Protein AF-A0A928X2F9-F1 (afdb_monomer_lite)

Structure (mmCIF, N/CA/C/O backbone):
data_AF-A0A928X2F9-F1
#
_entry.id   AF-A0A928X2F9-F1
#
loop_
_atom_site.group_PDB
_atom_site.id
_atom_site.type_symbol
_atom_site.label_atom_id
_atom_site.label_alt_id
_atom_site.label_comp_id
_atom_site.label_asym_id
_atom_site.label_entity_id
_atom_site.label_seq_id
_atom_site.pdbx_PDB_ins_code
_atom_site.Cartn_x
_atom_site.Cartn_y
_atom_site.Cartn_z
_atom_site.occupancy
_atom_site.B_iso_or_equiv
_atom_site.auth_seq_id
_atom_site.auth_comp_id
_atom_site.auth_asym_id
_atom_site.auth_atom_id
_atom_site.pdbx_PDB_model_num
ATOM 1 N N . MET A 1 1 ? -19.540 3.211 47.101 1.00 43.78 1 MET A N 1
ATOM 2 C CA . MET A 1 1 ? -19.870 1.950 46.386 1.00 43.78 1 MET A CA 1
ATOM 3 C C . MET A 1 1 ? -19.417 1.922 44.918 1.00 43.78 1 MET A C 1
ATOM 5 O O . MET A 1 1 ? -19.233 0.833 44.394 1.00 43.78 1 MET A O 1
ATOM 9 N N . LEU A 1 2 ? -19.153 3.060 44.259 1.00 40.91 2 LEU A N 1
ATOM 10 C CA . LEU A 1 2 ? -18.779 3.096 42.832 1.00 40.91 2 LEU A CA 1
ATOM 11 C C . LEU A 1 2 ? -17.321 2.688 42.523 1.00 40.91 2 LEU A C 1
ATOM 13 O O . LEU A 1 2 ? -17.036 2.233 41.421 1.00 40.91 2 LEU A O 1
ATOM 17 N N . TYR A 1 3 ? -16.406 2.752 43.498 1.00 42.19 3 TYR A N 1
ATOM 18 C CA . TYR A 1 3 ? -14.995 2.379 43.293 1.00 42.19 3 TYR A CA 1
ATOM 19 C C . TYR A 1 3 ? -14.774 0.859 43.150 1.00 42.19 3 TYR A C 1
ATOM 21 O O . TYR A 1 3 ? -13.832 0.410 42.501 1.00 42.19 3 TYR A O 1
ATOM 29 N N . SER A 1 4 ? -15.671 0.042 43.717 1.00 38.88 4 SER A N 1
ATOM 30 C CA . SER A 1 4 ? -15.534 -1.423 43.697 1.00 38.88 4 SER A CA 1
ATOM 31 C C . SER A 1 4 ? -15.949 -2.058 42.367 1.00 38.88 4 SER A C 1
ATOM 33 O O . SER A 1 4 ? -15.551 -3.187 42.099 1.00 38.88 4 SER A O 1
ATOM 35 N N . SER A 1 5 ? -16.720 -1.354 41.530 1.00 43.69 5 SER A N 1
ATOM 36 C CA . SER A 1 5 ? -17.166 -1.878 40.227 1.00 43.69 5 SER A CA 1
ATOM 37 C C . SER A 1 5 ? -16.190 -1.586 39.081 1.00 43.69 5 SER A C 1
ATOM 39 O O . SER A 1 5 ? -16.311 -2.179 38.017 1.00 43.69 5 SER A O 1
ATOM 41 N N . TYR A 1 6 ? -15.189 -0.718 39.279 1.00 41.16 6 TYR A N 1
ATOM 42 C CA . TYR A 1 6 ? -14.158 -0.459 38.262 1.00 41.16 6 TYR A CA 1
ATOM 43 C C . TYR A 1 6 ? -13.055 -1.535 38.256 1.00 41.16 6 TYR A C 1
ATOM 45 O O . TYR A 1 6 ? -12.452 -1.828 37.225 1.00 41.16 6 TYR A O 1
ATOM 53 N N . LYS A 1 7 ? -12.804 -2.177 39.406 1.00 41.34 7 LYS A N 1
ATOM 54 C CA . LYS A 1 7 ? -11.729 -3.171 39.563 1.00 41.34 7 LYS A CA 1
ATOM 55 C C . LYS A 1 7 ? -12.049 -4.526 38.917 1.00 41.34 7 LYS A C 1
ATOM 57 O O . LYS A 1 7 ? -11.130 -5.273 38.596 1.00 41.34 7 LYS A O 1
ATOM 62 N N . SER A 1 8 ? -13.323 -4.824 38.661 1.00 42.47 8 SER A N 1
ATOM 63 C CA . SER A 1 8 ? -13.778 -6.057 38.000 1.00 42.47 8 SER A CA 1
ATOM 64 C C . SER A 1 8 ? -13.575 -6.066 36.475 1.00 42.47 8 SER A C 1
ATOM 66 O O . SER A 1 8 ? -13.738 -7.114 35.861 1.00 42.47 8 SER A O 1
ATOM 68 N N . GLY A 1 9 ? -13.168 -4.948 35.858 1.00 38.84 9 GLY A N 1
ATOM 69 C CA . GLY A 1 9 ? -12.813 -4.882 34.430 1.00 38.84 9 GLY A CA 1
ATOM 70 C C . GLY A 1 9 ? -11.319 -5.072 34.125 1.00 38.84 9 GLY A C 1
ATOM 71 O O . GLY A 1 9 ? -10.936 -5.206 32.962 1.00 38.84 9 GLY A O 1
ATOM 72 N N . VAL A 1 10 ? -10.452 -5.100 35.146 1.00 45.69 10 VAL A N 1
ATOM 73 C CA . VAL A 1 10 ? -8.988 -5.235 34.994 1.00 45.69 10 VAL A CA 1
ATOM 74 C C . VAL A 1 10 ? -8.590 -6.707 35.096 1.00 45.69 10 VAL A C 1
ATOM 76 O O . VAL A 1 10 ? -7.817 -7.126 35.950 1.00 45.69 10 VAL A O 1
ATOM 79 N N . GLY A 1 11 ? -9.183 -7.519 34.232 1.00 45.31 11 GLY A N 1
ATOM 80 C CA . GLY A 1 11 ? -9.000 -8.964 34.218 1.00 45.31 11 GLY A CA 1
ATOM 81 C C . GLY A 1 11 ? -9.095 -9.519 32.809 1.00 45.31 11 GLY A C 1
ATOM 82 O O . GLY A 1 11 ? -9.771 -10.512 32.593 1.00 45.31 11 GLY A O 1
A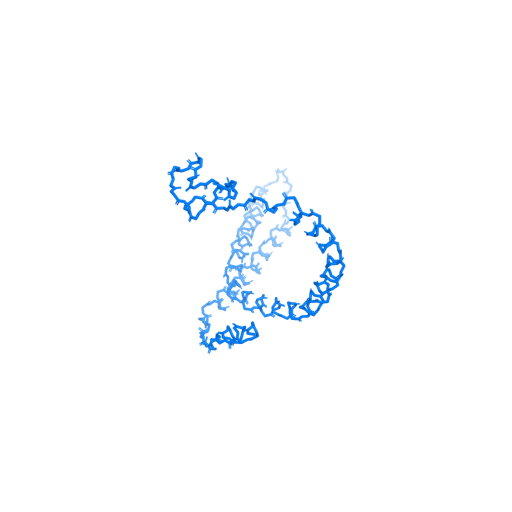TOM 83 N N . MET A 1 12 ? -8.464 -8.872 31.825 1.00 42.28 12 MET A N 1
ATOM 84 C CA . MET A 1 12 ? -8.276 -9.521 30.529 1.00 42.28 12 MET A CA 1
ATOM 85 C C . MET A 1 12 ? -6.976 -10.305 30.560 1.00 42.28 12 MET A C 1
ATOM 87 O O . MET A 1 12 ? -5.880 -9.764 30.397 1.00 42.28 12 MET A O 1
ATOM 91 N N . GLU A 1 13 ? -7.162 -11.591 30.837 1.00 41.28 13 GLU A N 1
ATOM 92 C CA . GLU A 1 13 ? -6.192 -12.663 30.753 1.00 41.28 13 GLU A CA 1
ATOM 93 C C . GLU A 1 13 ? -5.236 -12.475 29.577 1.00 41.28 13 GLU A C 1
ATOM 95 O O . GLU A 1 13 ? -5.612 -12.274 28.419 1.00 41.28 13 GLU A O 1
ATOM 100 N N . ASN A 1 14 ? -3.956 -12.587 29.907 1.00 46.75 14 ASN A N 1
ATOM 101 C CA . ASN A 1 14 ? -2.839 -12.571 28.988 1.00 46.75 14 ASN A CA 1
ATOM 102 C C . ASN A 1 14 ? -2.820 -13.891 28.203 1.00 46.75 14 ASN A C 1
ATOM 104 O O . ASN A 1 14 ? -1.940 -14.736 28.378 1.00 46.75 14 ASN A O 1
ATOM 108 N N . LYS A 1 15 ? -3.816 -14.111 27.342 1.00 39.22 15 LYS A N 1
ATOM 109 C CA . LYS A 1 15 ? -3.778 -15.215 26.391 1.00 39.22 15 LYS A CA 1
ATOM 110 C C . LYS A 1 15 ? -2.749 -14.825 25.335 1.00 39.22 15 LYS A C 1
ATOM 112 O O . LYS A 1 15 ? -3.051 -14.092 24.395 1.00 39.22 15 LYS A O 1
ATOM 117 N N . LYS A 1 16 ? -1.503 -15.284 25.516 1.00 43.91 16 LYS A N 1
ATOM 118 C CA . LYS A 1 16 ? -0.447 -15.253 24.491 1.00 43.91 16 LYS A CA 1
ATOM 119 C C . LYS A 1 16 ? -0.931 -16.051 23.278 1.00 43.91 16 LYS A C 1
ATOM 121 O O . LYS A 1 16 ? -0.548 -17.199 23.073 1.00 43.91 16 LYS A O 1
ATOM 126 N N . THR A 1 17 ? -1.775 -15.455 22.447 1.00 51.97 17 THR A N 1
ATOM 127 C CA . THR A 1 17 ? -2.027 -15.942 21.097 1.00 51.97 17 THR A CA 1
ATOM 128 C C . THR A 1 17 ? -0.706 -15.787 20.355 1.00 51.97 17 THR A C 1
ATOM 130 O O . THR A 1 17 ? -0.314 -14.666 20.011 1.00 51.97 17 THR A O 1
ATOM 133 N N . LYS A 1 18 ? 0.027 -16.899 20.200 1.00 53.31 18 LYS A N 1
ATOM 134 C CA . LYS A 1 18 ? 1.199 -16.987 19.323 1.00 53.31 18 LYS A CA 1
ATOM 135 C C . LYS A 1 18 ? 0.790 -16.369 17.991 1.00 53.31 18 LYS A C 1
ATOM 137 O O . LYS A 1 18 ? -0.111 -16.885 17.337 1.00 53.31 18 LYS A O 1
ATOM 142 N N . MET A 1 19 ? 1.400 -15.240 17.630 1.00 57.34 19 MET A N 1
ATOM 143 C CA . MET A 1 19 ? 1.159 -14.646 16.320 1.00 57.34 19 MET A CA 1
ATOM 144 C C . MET A 1 19 ? 1.512 -15.703 15.269 1.00 57.34 19 MET A C 1
ATOM 146 O O . MET A 1 19 ? 2.607 -16.275 15.352 1.00 57.34 19 MET A O 1
ATOM 150 N N . PRO A 1 20 ? 0.617 -16.008 14.316 1.00 68.00 20 PRO A N 1
ATOM 151 C CA . PRO A 1 20 ? 0.978 -16.890 13.227 1.00 68.00 20 PRO A CA 1
ATOM 152 C C . PRO A 1 20 ? 2.125 -16.213 12.484 1.00 68.00 20 PRO A C 1
ATOM 154 O O . PRO A 1 20 ? 1.978 -15.090 12.003 1.00 68.00 20 PRO A O 1
ATOM 157 N N . LYS A 1 21 ? 3.275 -16.889 12.398 1.00 76.00 21 LYS A N 1
ATOM 158 C CA . LYS A 1 21 ? 4.463 -16.386 11.685 1.00 76.00 21 LYS A CA 1
ATOM 159 C C . LYS A 1 21 ? 4.139 -15.980 10.236 1.00 76.00 21 LYS A C 1
ATOM 161 O O . LYS A 1 21 ? 4.836 -15.150 9.670 1.00 76.00 21 LYS A O 1
ATOM 166 N N . VAL A 1 22 ? 3.042 -16.511 9.689 1.00 78.56 22 VAL A N 1
ATOM 167 C CA . VAL A 1 22 ? 2.457 -16.187 8.383 1.00 78.56 22 VAL A CA 1
ATOM 168 C C . VAL A 1 22 ? 2.243 -14.684 8.179 1.00 78.56 22 VAL A C 1
ATOM 170 O O . VAL A 1 22 ? 2.625 -14.187 7.131 1.00 78.56 22 VAL A O 1
ATOM 173 N N . PHE A 1 23 ? 1.722 -13.936 9.161 1.00 79.81 23 PHE A N 1
ATOM 174 C CA . PHE A 1 23 ? 1.497 -12.486 8.994 1.00 79.81 23 PHE A CA 1
ATOM 175 C C . PHE A 1 23 ? 2.803 -11.690 8.891 1.00 79.81 23 PHE A C 1
ATOM 177 O O . PHE A 1 23 ? 2.887 -10.710 8.157 1.00 79.81 23 PHE A O 1
ATOM 184 N N . LEU A 1 24 ? 3.839 -12.134 9.605 1.00 81.12 24 LEU A N 1
ATOM 185 C CA . LEU A 1 24 ? 5.155 -11.496 9.588 1.00 81.12 24 LEU A CA 1
ATOM 186 C C . LEU A 1 24 ? 5.869 -11.777 8.257 1.00 81.12 24 LEU A C 1
ATOM 188 O O . LEU A 1 24 ? 6.438 -10.873 7.654 1.00 81.12 24 LEU A O 1
ATOM 192 N N . ILE A 1 25 ? 5.766 -13.014 7.764 1.00 85.75 25 ILE A N 1
ATOM 193 C CA . ILE A 1 25 ? 6.278 -13.413 6.447 1.00 85.75 25 ILE A CA 1
ATOM 194 C C . ILE A 1 25 ? 5.530 -12.673 5.329 1.00 85.75 25 ILE A C 1
ATOM 196 O O . ILE A 1 25 ? 6.173 -12.158 4.420 1.00 85.75 25 ILE A O 1
ATOM 200 N N . LEU A 1 26 ? 4.199 -12.555 5.414 1.00 86.19 26 LEU A N 1
ATOM 201 C CA . LEU A 1 26 ? 3.379 -11.837 4.433 1.00 86.19 26 LEU A CA 1
ATOM 202 C C . LEU A 1 26 ? 3.774 -10.355 4.334 1.00 86.19 26 LEU A C 1
ATOM 204 O O . LEU A 1 26 ? 3.934 -9.838 3.231 1.00 86.19 26 LEU A O 1
ATOM 208 N N . GLY A 1 27 ? 4.028 -9.696 5.470 1.00 88.25 27 GLY A N 1
ATOM 209 C CA . GLY A 1 27 ? 4.535 -8.321 5.493 1.00 88.25 27 GLY A CA 1
ATOM 210 C C . GLY A 1 27 ? 5.921 -8.174 4.850 1.00 88.25 27 GLY A C 1
ATOM 211 O O . GLY A 1 27 ? 6.158 -7.221 4.111 1.00 88.25 27 GLY A O 1
ATOM 212 N N . LEU A 1 28 ? 6.820 -9.139 5.072 1.00 89.44 28 LEU A N 1
ATOM 213 C CA . LEU A 1 28 ? 8.155 -9.180 4.457 1.00 89.44 28 LEU A CA 1
ATOM 214 C C . LEU A 1 28 ? 8.080 -9.357 2.934 1.00 89.44 28 LEU A C 1
ATOM 216 O O . LEU A 1 28 ? 8.743 -8.631 2.196 1.00 89.44 28 LEU A O 1
ATOM 220 N N . VAL A 1 29 ? 7.227 -10.269 2.461 1.00 91.19 29 VAL A N 1
ATOM 221 C CA . VAL A 1 29 ? 6.954 -10.471 1.027 1.00 91.19 29 VAL A CA 1
ATOM 222 C C . VAL A 1 29 ? 6.388 -9.196 0.400 1.00 91.19 29 VAL A C 1
ATOM 224 O O . VAL A 1 29 ? 6.804 -8.808 -0.688 1.00 91.19 29 VAL A O 1
ATOM 227 N N . SER A 1 30 ? 5.496 -8.501 1.105 1.00 89.75 30 SER A N 1
ATOM 228 C CA . SER A 1 30 ? 4.918 -7.238 0.643 1.00 89.75 30 SER A CA 1
ATOM 229 C C . SER A 1 30 ? 5.959 -6.120 0.518 1.00 89.75 30 SER A C 1
ATOM 231 O O . SER A 1 30 ? 5.934 -5.364 -0.451 1.00 89.75 30 SER A O 1
ATOM 233 N N . LEU A 1 31 ? 6.906 -6.031 1.458 1.00 91.19 31 LEU A N 1
ATOM 234 C CA . LEU A 1 31 ? 8.017 -5.076 1.393 1.00 91.19 31 LEU A CA 1
ATOM 235 C C . LEU A 1 31 ? 8.914 -5.339 0.171 1.00 91.19 31 LEU A C 1
ATOM 237 O O . LEU A 1 31 ? 9.306 -4.404 -0.524 1.00 91.19 31 LEU A O 1
ATOM 241 N N . ILE A 1 32 ? 9.197 -6.613 -0.114 1.00 93.00 32 ILE A N 1
ATOM 242 C CA . ILE A 1 32 ? 9.967 -7.026 -1.294 1.00 93.00 32 ILE A CA 1
ATOM 243 C C . ILE A 1 32 ? 9.210 -6.661 -2.577 1.00 93.00 32 ILE A C 1
ATOM 245 O O . ILE A 1 32 ? 9.804 -6.102 -3.495 1.00 93.00 32 ILE A O 1
ATOM 249 N N . LEU A 1 33 ? 7.899 -6.916 -2.631 1.00 92.50 33 LEU A N 1
ATOM 250 C CA . LEU A 1 33 ? 7.063 -6.588 -3.788 1.00 92.50 33 LEU A CA 1
ATOM 251 C C . LEU A 1 33 ? 7.050 -5.077 -4.077 1.00 92.50 33 LEU A C 1
ATOM 253 O O . LEU A 1 33 ? 7.144 -4.670 -5.235 1.00 92.50 33 LEU A O 1
ATOM 257 N N . LEU A 1 34 ? 6.994 -4.245 -3.031 1.00 92.94 34 LEU A N 1
ATOM 258 C CA . LEU A 1 34 ? 7.100 -2.792 -3.167 1.00 92.94 34 LEU A CA 1
ATOM 259 C C . LEU A 1 34 ? 8.477 -2.358 -3.662 1.00 92.94 34 LEU A C 1
ATOM 261 O O . LEU A 1 34 ? 8.552 -1.532 -4.566 1.00 92.94 34 LEU A O 1
ATOM 265 N N . ALA A 1 35 ? 9.556 -2.922 -3.115 1.00 92.88 35 ALA A N 1
ATOM 266 C CA . ALA A 1 35 ? 10.910 -2.616 -3.570 1.00 92.88 35 ALA A CA 1
ATOM 267 C C . ALA A 1 35 ? 11.081 -2.937 -5.064 1.00 92.88 35 ALA A C 1
ATOM 269 O O . ALA A 1 35 ? 11.556 -2.091 -5.819 1.00 92.88 35 ALA A O 1
ATOM 270 N N . VAL A 1 36 ? 10.601 -4.104 -5.506 1.00 93.69 36 VAL A N 1
ATOM 271 C CA . VAL A 1 36 ? 10.592 -4.495 -6.925 1.00 93.69 36 VAL A CA 1
ATOM 272 C C . VAL A 1 36 ? 9.739 -3.535 -7.759 1.00 93.69 36 VAL A C 1
ATOM 274 O O . VAL A 1 36 ? 10.182 -3.095 -8.819 1.00 93.69 36 VAL A O 1
ATOM 277 N N . GLY A 1 37 ? 8.550 -3.159 -7.279 1.00 93.19 37 GLY A N 1
ATOM 278 C CA . GLY A 1 37 ? 7.679 -2.189 -7.948 1.00 93.19 37 GLY A CA 1
ATOM 279 C C . GLY A 1 37 ? 8.356 -0.832 -8.154 1.00 93.19 37 GLY A C 1
ATOM 280 O O . GLY A 1 37 ? 8.352 -0.312 -9.269 1.00 93.19 37 GLY A O 1
ATOM 281 N N . VAL A 1 38 ? 9.014 -0.292 -7.120 1.00 94.56 38 VAL A N 1
ATOM 282 C CA . VAL A 1 38 ? 9.778 0.964 -7.217 1.00 94.56 38 VAL A CA 1
ATOM 283 C C . VAL A 1 38 ? 10.930 0.816 -8.212 1.00 94.56 38 VAL A C 1
ATOM 285 O O . VAL A 1 38 ? 11.120 1.690 -9.057 1.00 94.56 38 VAL A O 1
ATOM 288 N N . SER A 1 39 ? 11.676 -0.291 -8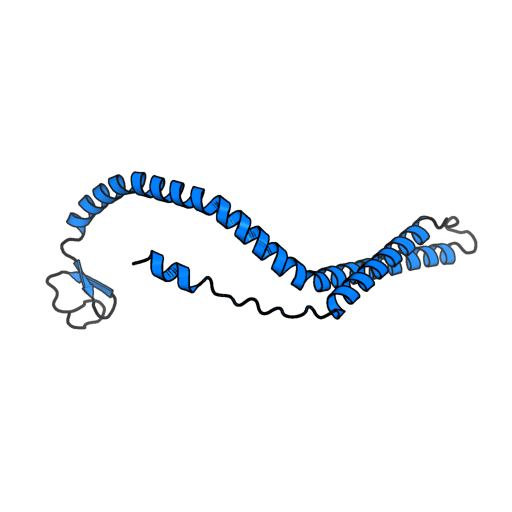.164 1.00 92.94 39 SER A N 1
ATOM 289 C CA . SER A 1 39 ? 12.780 -0.538 -9.098 1.00 92.94 39 SER A CA 1
ATOM 290 C C . SER A 1 39 ? 12.323 -0.565 -10.560 1.00 92.94 39 SER A C 1
ATOM 292 O O . SER A 1 39 ? 12.988 0.034 -11.402 1.00 92.94 39 SER A O 1
ATOM 294 N N . LEU A 1 40 ? 11.180 -1.186 -10.873 1.00 93.12 40 LEU A N 1
ATOM 295 C CA . LEU A 1 40 ? 10.633 -1.219 -12.239 1.00 93.12 40 LEU A CA 1
ATOM 296 C C . LEU A 1 40 ? 10.240 0.175 -12.744 1.00 93.12 40 LEU A C 1
ATOM 298 O O . LEU A 1 40 ? 10.531 0.513 -13.891 1.00 93.12 40 LEU A O 1
ATOM 302 N N . ILE A 1 41 ? 9.644 1.006 -11.883 1.00 93.06 41 ILE A N 1
ATOM 303 C CA . ILE A 1 41 ? 9.295 2.390 -12.237 1.00 93.06 41 ILE A CA 1
ATOM 304 C C . ILE A 1 41 ? 10.553 3.208 -12.523 1.00 93.06 41 ILE A C 1
ATOM 306 O O . ILE A 1 41 ? 10.589 3.943 -13.507 1.00 93.06 41 ILE A O 1
ATOM 310 N N . ILE A 1 42 ? 11.595 3.064 -11.699 1.00 92.62 42 ILE A N 1
ATOM 311 C CA . ILE A 1 42 ? 12.868 3.767 -11.899 1.00 92.62 42 ILE A CA 1
ATOM 312 C C . ILE A 1 42 ? 13.503 3.352 -13.231 1.00 92.62 42 ILE A C 1
ATOM 314 O O . ILE A 1 42 ? 13.938 4.213 -13.993 1.00 92.62 42 ILE A O 1
ATOM 318 N N . ILE A 1 43 ? 13.510 2.053 -13.548 1.00 90.81 43 ILE A N 1
ATOM 319 C CA . ILE A 1 43 ? 14.035 1.549 -14.825 1.00 90.81 43 ILE A CA 1
ATOM 320 C C . ILE A 1 43 ? 13.254 2.151 -16.000 1.00 90.81 43 ILE A C 1
ATOM 322 O O . ILE A 1 43 ? 13.872 2.682 -16.922 1.00 90.81 43 ILE A O 1
ATOM 326 N N . GLY A 1 44 ? 11.918 2.143 -15.946 1.00 88.19 44 GLY A N 1
ATOM 327 C CA . GLY A 1 44 ? 11.074 2.759 -16.974 1.00 88.19 44 GLY A CA 1
ATOM 328 C C . GLY A 1 44 ? 11.297 4.270 -17.112 1.00 88.19 44 GLY A C 1
ATOM 329 O O . GLY A 1 44 ? 11.329 4.792 -18.222 1.00 88.19 44 GLY A O 1
ATOM 330 N N . ALA A 1 45 ? 11.521 4.980 -16.006 1.00 86.88 45 ALA A N 1
ATOM 331 C CA . ALA A 1 45 ? 11.762 6.422 -16.015 1.00 86.88 45 ALA A CA 1
ATOM 332 C C . ALA A 1 45 ? 13.117 6.812 -16.634 1.00 86.88 45 ALA A C 1
ATOM 334 O O . ALA A 1 45 ? 13.229 7.893 -17.211 1.00 86.88 45 ALA A O 1
ATOM 335 N N . ILE A 1 46 ? 14.136 5.951 -16.527 1.00 88.69 46 ILE A N 1
ATOM 336 C CA . ILE A 1 46 ? 15.487 6.211 -17.057 1.00 88.69 46 ILE A CA 1
ATOM 337 C C . ILE A 1 46 ? 15.612 5.803 -18.537 1.00 88.69 46 ILE A C 1
ATOM 339 O O . ILE A 1 46 ? 16.533 6.260 -19.218 1.00 88.69 46 ILE A O 1
ATOM 343 N N . GLN A 1 47 ? 14.704 4.975 -19.071 1.00 87.06 47 GLN A N 1
ATOM 344 C CA . GLN A 1 47 ? 14.757 4.581 -20.480 1.00 87.06 47 GLN A CA 1
ATOM 345 C C . GLN A 1 47 ? 14.634 5.802 -21.402 1.00 87.06 47 GLN A C 1
ATOM 347 O O . GLN A 1 47 ? 13.614 6.493 -21.431 1.00 87.06 47 GLN A O 1
ATOM 352 N N . LYS A 1 48 ? 15.698 6.054 -22.174 1.00 84.44 48 LYS A N 1
ATOM 353 C CA . LYS A 1 48 ? 15.689 7.040 -23.252 1.00 84.44 48 LYS A CA 1
ATOM 354 C C . LYS A 1 48 ? 14.903 6.468 -24.422 1.00 84.44 48 LYS A C 1
ATOM 356 O O . LYS A 1 48 ? 15.246 5.404 -24.929 1.00 84.44 48 LYS A O 1
ATOM 361 N N . VAL A 1 49 ? 13.867 7.185 -24.829 1.00 85.31 49 VAL A N 1
ATOM 362 C CA . VAL A 1 49 ? 13.031 6.826 -25.973 1.00 85.31 49 VAL A CA 1
ATOM 363 C C . VAL A 1 49 ? 13.489 7.684 -27.155 1.00 85.31 49 VAL A C 1
ATOM 365 O O . VAL A 1 49 ? 13.689 8.886 -26.955 1.00 85.31 49 VAL A O 1
ATOM 368 N N . PRO A 1 50 ? 13.729 7.094 -28.339 1.00 85.44 50 PRO A N 1
ATOM 369 C CA . PRO A 1 50 ? 14.031 7.865 -29.540 1.00 85.44 50 PRO A CA 1
ATOM 370 C C . PRO A 1 50 ? 12.830 8.737 -29.933 1.00 85.44 50 PRO A C 1
ATOM 372 O O . PRO A 1 50 ? 11.703 8.509 -29.484 1.00 85.44 50 PRO A O 1
ATOM 375 N N . GLU A 1 51 ? 13.071 9.771 -30.733 1.00 84.56 51 GLU A N 1
ATOM 376 C CA . GLU A 1 51 ? 12.033 10.745 -31.074 1.00 84.56 51 GLU A CA 1
ATOM 377 C C . GLU A 1 51 ? 10.894 10.122 -31.899 1.00 84.56 51 GLU A C 1
ATOM 379 O O . GLU A 1 51 ? 11.061 9.128 -32.613 1.00 84.56 51 GLU A O 1
ATOM 384 N N . MET A 1 52 ? 9.699 10.717 -31.790 1.00 80.44 52 MET A N 1
ATOM 385 C CA . MET A 1 52 ? 8.521 10.259 -32.525 1.00 80.44 52 MET A CA 1
ATOM 386 C C . MET A 1 52 ? 8.776 10.327 -34.034 1.00 80.44 52 MET A C 1
ATOM 388 O O . MET A 1 52 ? 8.894 11.412 -34.599 1.00 80.44 52 MET A O 1
ATOM 392 N N . GLY A 1 53 ? 8.820 9.161 -34.683 1.00 81.00 53 GLY A N 1
ATOM 393 C CA . GLY A 1 53 ? 9.053 9.034 -36.125 1.00 81.00 53 GLY A CA 1
ATOM 394 C C . GLY A 1 53 ? 10.300 8.236 -36.508 1.00 81.00 53 GLY A C 1
ATOM 395 O O . GLY A 1 53 ? 10.408 7.838 -37.666 1.00 81.00 53 GLY A O 1
ATOM 396 N N . GLU A 1 54 ? 11.201 7.933 -35.567 1.00 87.94 54 GLU A N 1
ATOM 397 C CA . GLU A 1 54 ? 12.347 7.049 -35.822 1.00 87.94 54 GLU A CA 1
ATOM 398 C C . GLU A 1 54 ? 11.970 5.559 -35.749 1.00 87.94 54 GLU A C 1
ATOM 400 O O . GLU A 1 54 ? 11.021 5.153 -35.074 1.00 87.94 54 GLU A O 1
ATOM 405 N N . THR A 1 55 ? 12.719 4.697 -36.440 1.00 85.94 55 THR A N 1
ATOM 406 C CA . THR A 1 55 ? 12.490 3.245 -36.394 1.00 85.94 55 THR A CA 1
ATOM 407 C C . THR A 1 55 ? 12.624 2.727 -34.959 1.00 85.94 55 THR A C 1
ATOM 409 O O . THR A 1 55 ? 13.648 2.952 -34.320 1.00 85.94 55 THR A O 1
ATOM 412 N N . GLY A 1 56 ? 11.605 2.025 -34.456 1.00 84.50 56 GLY A N 1
ATOM 413 C CA . GLY A 1 56 ? 11.605 1.461 -33.099 1.00 84.50 56 GLY A CA 1
ATOM 414 C C . GLY A 1 56 ? 11.107 2.401 -31.991 1.00 84.50 56 GLY A C 1
ATOM 415 O O . GLY A 1 56 ? 11.059 1.988 -30.832 1.00 84.50 56 GLY A O 1
ATOM 416 N N . TRP A 1 57 ? 10.672 3.633 -32.304 1.00 85.06 57 TRP A N 1
ATOM 417 C CA . TRP A 1 57 ? 10.159 4.568 -31.285 1.00 85.06 57 TRP A CA 1
ATOM 418 C C . TRP A 1 57 ? 8.942 4.028 -30.526 1.00 85.06 57 TRP A C 1
ATOM 420 O O . TRP A 1 57 ? 8.855 4.155 -29.305 1.00 85.06 57 TRP A O 1
ATOM 430 N N . PHE A 1 58 ? 8.036 3.352 -31.236 1.00 85.69 58 PHE A N 1
ATOM 431 C CA . PHE A 1 58 ? 6.840 2.769 -30.638 1.00 85.69 58 PHE A CA 1
ATOM 432 C C . PHE A 1 58 ? 7.178 1.595 -29.712 1.00 85.69 58 PHE A C 1
ATOM 434 O O . PHE A 1 58 ? 6.580 1.455 -28.650 1.00 85.69 58 PHE A O 1
ATOM 441 N N . GLU A 1 59 ? 8.163 0.768 -30.069 1.00 87.19 59 GLU A N 1
ATOM 442 C CA . GLU A 1 59 ? 8.605 -0.367 -29.249 1.00 87.19 59 GLU A CA 1
ATOM 443 C C . GLU A 1 59 ? 9.261 0.117 -27.952 1.00 87.19 59 GLU A C 1
ATOM 445 O O . GLU A 1 59 ? 8.977 -0.415 -26.876 1.00 87.19 59 GLU A O 1
ATOM 450 N N . ALA A 1 60 ? 10.077 1.170 -28.032 1.00 85.12 60 ALA A N 1
ATOM 451 C CA . ALA A 1 60 ? 10.705 1.792 -26.872 1.00 85.12 60 ALA A CA 1
ATOM 452 C C . ALA A 1 60 ? 9.679 2.468 -25.939 1.00 85.12 60 ALA A C 1
ATOM 454 O O . ALA A 1 60 ? 9.737 2.264 -24.724 1.00 85.12 60 ALA A O 1
ATOM 455 N N . GLU A 1 61 ? 8.691 3.194 -26.475 1.00 84.12 61 GLU A N 1
ATOM 456 C CA . GLU A 1 61 ? 7.631 3.824 -25.667 1.00 84.12 61 GLU A CA 1
ATOM 457 C C . GLU A 1 61 ? 6.674 2.781 -25.059 1.00 84.12 61 GLU A C 1
ATOM 459 O O . GLU A 1 61 ? 6.283 2.871 -23.891 1.00 84.12 61 GLU A O 1
ATOM 464 N N . THR A 1 62 ? 6.354 1.721 -25.807 1.00 88.69 62 THR A N 1
ATOM 465 C CA . THR A 1 62 ? 5.569 0.585 -25.297 1.00 88.69 62 THR A CA 1
ATOM 466 C C . THR A 1 62 ? 6.321 -0.120 -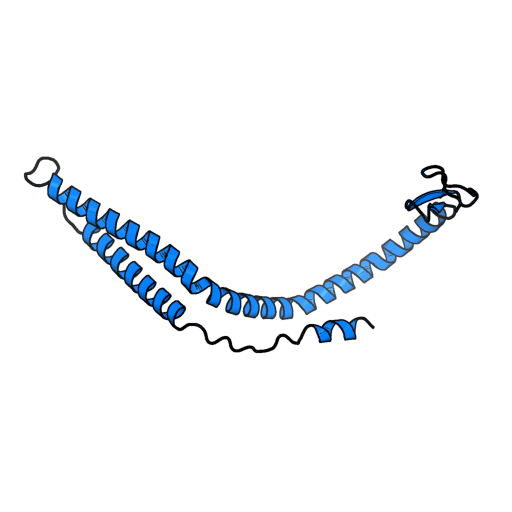24.168 1.00 88.69 62 THR A C 1
ATOM 468 O O . THR A 1 62 ? 5.746 -0.432 -23.129 1.00 88.69 62 THR A O 1
ATOM 471 N N . THR A 1 63 ? 7.631 -0.318 -24.312 1.00 86.50 63 THR A N 1
ATOM 472 C CA . THR A 1 63 ? 8.462 -0.943 -23.274 1.00 86.50 63 THR A CA 1
ATOM 473 C C . THR A 1 63 ? 8.512 -0.085 -22.009 1.00 86.50 63 THR A C 1
ATOM 475 O O . THR A 1 63 ? 8.265 -0.588 -20.910 1.00 86.50 63 THR A O 1
ATOM 478 N N . LYS A 1 64 ? 8.726 1.227 -22.151 1.00 90.38 64 LYS A N 1
ATOM 479 C CA . LYS A 1 64 ? 8.685 2.190 -21.044 1.00 90.38 64 LYS A CA 1
ATOM 480 C C . LYS A 1 64 ? 7.335 2.195 -20.328 1.00 90.38 64 LYS A C 1
ATOM 482 O O . LYS A 1 64 ? 7.291 2.113 -19.098 1.00 90.38 64 LYS A O 1
ATOM 487 N N . SER A 1 65 ? 6.236 2.262 -21.078 1.00 88.38 65 SER A N 1
ATOM 488 C CA . SER A 1 65 ? 4.887 2.258 -20.502 1.00 88.38 65 SER A CA 1
ATOM 489 C C . SER A 1 65 ? 4.574 0.944 -19.780 1.00 88.38 65 SER A C 1
ATOM 491 O O . SER A 1 65 ? 4.027 0.986 -18.680 1.00 88.38 65 SER A O 1
ATOM 493 N N . ASN A 1 66 ? 5.013 -0.203 -20.306 1.00 90.25 66 ASN A N 1
ATOM 494 C CA . ASN A 1 66 ? 4.867 -1.502 -19.647 1.00 90.25 66 ASN A CA 1
ATOM 495 C C . ASN A 1 66 ? 5.612 -1.564 -18.305 1.00 90.25 66 ASN A C 1
ATOM 497 O O . ASN A 1 66 ? 5.056 -2.054 -17.321 1.00 90.25 66 ASN A O 1
ATOM 501 N N . PHE A 1 67 ? 6.841 -1.042 -18.232 1.00 90.06 67 PHE A N 1
ATOM 502 C CA . PHE A 1 67 ? 7.604 -0.990 -16.979 1.00 90.06 67 PHE A CA 1
ATOM 503 C C . PHE A 1 67 ? 6.952 -0.080 -15.932 1.00 90.06 67 PHE A C 1
ATOM 505 O O . PHE A 1 67 ? 6.856 -0.455 -14.761 1.00 90.06 67 PHE A O 1
ATOM 512 N N . ILE A 1 68 ? 6.454 1.087 -16.348 1.00 90.75 68 ILE A N 1
ATOM 513 C CA . ILE A 1 68 ? 5.775 2.035 -15.454 1.00 90.75 68 ILE A CA 1
ATOM 514 C C . ILE A 1 68 ? 4.430 1.470 -14.982 1.00 90.75 68 ILE A C 1
ATOM 516 O O . ILE A 1 68 ? 4.126 1.515 -13.789 1.00 90.75 68 ILE A O 1
ATOM 520 N N . PHE A 1 69 ? 3.636 0.902 -15.891 1.00 92.38 69 PHE A N 1
ATOM 521 C CA . PHE A 1 69 ? 2.338 0.318 -15.566 1.00 92.38 69 PHE A CA 1
ATOM 522 C C . PHE A 1 69 ? 2.488 -0.915 -14.669 1.00 92.38 69 PHE A C 1
ATOM 524 O O . PHE A 1 69 ? 1.842 -1.000 -13.625 1.00 92.38 69 PHE A O 1
ATOM 531 N N . GLY A 1 70 ? 3.402 -1.827 -15.011 1.00 91.00 70 GLY A N 1
ATOM 532 C CA . GLY A 1 70 ? 3.706 -3.003 -14.194 1.00 91.00 70 GLY A CA 1
ATOM 533 C C . GLY A 1 70 ? 4.229 -2.627 -12.807 1.00 91.00 70 GLY A C 1
ATOM 534 O O . GLY A 1 70 ? 3.780 -3.178 -11.801 1.00 91.00 70 GLY A O 1
ATOM 535 N N . GLY A 1 71 ? 5.115 -1.632 -12.730 1.00 90.69 71 GLY A N 1
ATOM 536 C CA . GLY A 1 71 ? 5.602 -1.099 -11.461 1.00 90.69 71 GLY A CA 1
ATOM 537 C C . GLY A 1 71 ? 4.489 -0.481 -10.608 1.00 90.69 71 GLY A C 1
ATOM 538 O O . GLY A 1 71 ? 4.393 -0.783 -9.420 1.00 90.69 71 GLY A O 1
ATOM 539 N N . SER A 1 72 ? 3.597 0.308 -11.213 1.00 90.94 72 SER A N 1
ATOM 540 C CA . SER A 1 72 ? 2.444 0.921 -10.534 1.00 90.94 72 SER A CA 1
ATOM 541 C C . SER A 1 72 ? 1.487 -0.123 -9.949 1.00 90.94 72 SER A C 1
ATOM 543 O O . SER A 1 72 ? 1.096 -0.029 -8.783 1.00 90.94 72 SER A O 1
ATOM 545 N N . VAL A 1 73 ? 1.169 -1.174 -10.712 1.00 93.81 73 VAL A N 1
ATOM 546 C CA . VAL A 1 73 ? 0.321 -2.280 -10.240 1.00 93.81 73 VAL A CA 1
ATOM 547 C C . VAL A 1 73 ? 0.975 -3.007 -9.061 1.00 93.81 73 VAL A C 1
ATOM 549 O O . VAL A 1 73 ? 0.311 -3.255 -8.051 1.00 93.81 73 VAL A O 1
ATOM 552 N N . CYS A 1 74 ? 2.277 -3.292 -9.140 1.00 91.94 74 CYS A N 1
ATOM 553 C CA . CYS A 1 74 ? 3.030 -3.892 -8.036 1.00 91.94 74 CYS A CA 1
ATOM 554 C C . CYS A 1 74 ? 3.035 -3.004 -6.783 1.00 91.94 74 CYS A C 1
ATO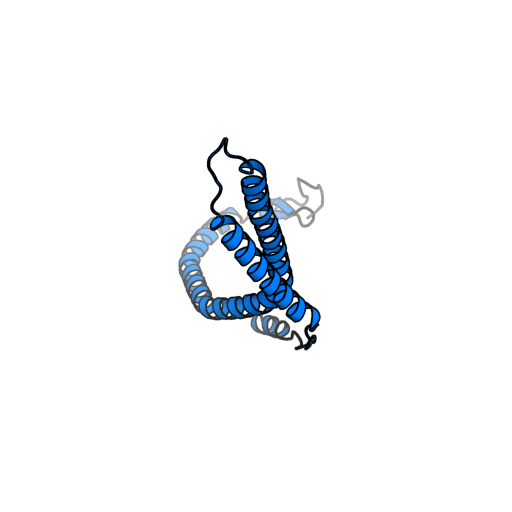M 556 O O . CYS A 1 74 ? 2.887 -3.520 -5.674 1.00 91.94 74 CYS A O 1
ATOM 558 N N . LEU A 1 75 ? 3.144 -1.679 -6.936 1.00 92.31 75 LEU A N 1
ATOM 559 C CA . LEU A 1 75 ? 3.045 -0.750 -5.808 1.00 92.31 75 LEU A CA 1
ATOM 560 C C . LEU A 1 75 ? 1.650 -0.736 -5.184 1.00 92.31 75 LEU A C 1
ATOM 562 O O . LEU A 1 75 ? 1.529 -0.805 -3.961 1.00 92.31 75 LEU A O 1
ATOM 566 N N . GLY A 1 76 ? 0.602 -0.700 -6.006 1.00 91.94 76 GLY A N 1
ATOM 567 C CA . GLY A 1 76 ? -0.782 -0.731 -5.535 1.00 91.94 76 GLY A CA 1
ATOM 568 C C . GLY A 1 76 ? -1.087 -1.996 -4.733 1.00 91.94 76 GLY A C 1
ATOM 569 O O . GLY A 1 76 ? -1.540 -1.919 -3.589 1.00 91.94 76 GLY A O 1
ATOM 570 N N . PHE A 1 77 ? -0.767 -3.168 -5.288 1.00 90.94 77 PHE A N 1
ATOM 571 C CA . PHE A 1 77 ? -0.963 -4.442 -4.592 1.00 90.94 77 PHE A CA 1
ATOM 572 C C . PHE A 1 77 ? -0.078 -4.575 -3.348 1.00 90.94 77 PHE A C 1
ATOM 574 O O . PHE A 1 77 ? -0.555 -5.026 -2.305 1.00 90.94 77 PHE A O 1
ATOM 581 N N . GLY A 1 78 ? 1.182 -4.141 -3.415 1.00 92.81 78 GLY A N 1
ATOM 582 C CA . GLY A 1 78 ? 2.085 -4.169 -2.267 1.00 92.81 78 GLY A CA 1
ATOM 583 C C . GLY A 1 78 ? 1.631 -3.259 -1.120 1.00 92.81 78 GLY A C 1
ATOM 584 O O . GLY A 1 78 ? 1.800 -3.614 0.045 1.00 92.81 78 GLY A O 1
ATOM 585 N N . LEU A 1 79 ? 0.997 -2.118 -1.404 1.00 91.38 79 LEU A N 1
ATOM 586 C CA . LEU A 1 79 ? 0.476 -1.223 -0.367 1.00 91.38 79 LEU A CA 1
ATOM 587 C C . LEU A 1 79 ? -0.730 -1.845 0.354 1.00 91.38 79 LEU A C 1
ATOM 589 O O . LEU A 1 79 ? -0.795 -1.847 1.584 1.00 91.38 79 LEU A O 1
ATOM 593 N N . VAL A 1 80 ? -1.664 -2.424 -0.404 1.00 90.62 80 VAL A N 1
ATOM 594 C CA . VAL A 1 80 ? -2.854 -3.092 0.149 1.00 90.62 80 VAL A CA 1
ATOM 595 C C . VAL A 1 80 ? -2.455 -4.291 1.017 1.00 90.62 80 VAL A C 1
ATOM 597 O O . VAL A 1 80 ? -2.961 -4.467 2.133 1.00 90.62 80 VAL A O 1
ATOM 600 N N . LEU A 1 81 ? -1.499 -5.095 0.549 1.00 89.38 81 LEU A N 1
ATOM 601 C CA . LEU A 1 81 ? -0.981 -6.238 1.300 1.00 89.38 81 LEU A CA 1
ATOM 602 C C . LEU A 1 81 ? -0.227 -5.812 2.569 1.00 89.38 81 LEU A C 1
ATOM 604 O O . LEU A 1 81 ? -0.362 -6.475 3.601 1.00 89.38 81 LEU A O 1
ATOM 608 N N . LEU A 1 82 ? 0.474 -4.675 2.560 1.00 88.44 82 LEU A N 1
ATOM 609 C CA . LEU A 1 82 ? 1.066 -4.125 3.780 1.00 88.44 82 LEU A CA 1
ATOM 610 C C . LEU A 1 82 ? 0.000 -3.725 4.802 1.00 88.44 82 LEU A C 1
ATOM 612 O O . LEU A 1 82 ? 0.083 -4.139 5.958 1.00 88.44 82 LEU A O 1
ATOM 616 N N . ILE A 1 83 ? -1.023 -2.972 4.398 1.00 85.62 83 ILE A N 1
ATOM 617 C CA . ILE A 1 83 ? -2.071 -2.506 5.322 1.00 85.62 83 ILE A CA 1
ATOM 618 C C . ILE A 1 83 ? -2.778 -3.704 5.980 1.00 85.62 83 ILE A C 1
ATOM 620 O O . ILE A 1 83 ? -2.952 -3.747 7.204 1.00 85.62 83 ILE A O 1
ATOM 624 N N . SER A 1 84 ? -3.103 -4.731 5.191 1.00 82.25 84 SER A N 1
ATOM 625 C CA . SER A 1 84 ? -3.717 -5.962 5.708 1.00 82.25 84 SER A CA 1
ATOM 626 C C . SER A 1 84 ? -2.790 -6.755 6.646 1.00 82.25 84 SER A C 1
ATOM 628 O O . SER A 1 84 ? -3.245 -7.272 7.667 1.00 82.25 84 SER A O 1
ATOM 630 N N . SER A 1 85 ? -1.481 -6.781 6.378 1.00 82.25 85 SER A N 1
ATOM 631 C CA . SER A 1 85 ? -0.489 -7.485 7.207 1.00 82.25 85 SER A CA 1
ATOM 632 C C . SER A 1 85 ? -0.229 -6.798 8.551 1.00 82.25 85 SER A C 1
ATOM 634 O O . SER A 1 85 ? 0.022 -7.464 9.558 1.00 82.25 85 SER A O 1
ATOM 636 N N . PHE A 1 86 ? -0.308 -5.467 8.595 1.00 81.12 86 PHE A N 1
ATOM 637 C CA . PHE A 1 86 ? -0.018 -4.683 9.795 1.00 81.12 86 PHE A CA 1
ATOM 638 C C . PHE A 1 86 ? -1.236 -4.436 10.702 1.00 81.12 86 PHE A C 1
ATOM 640 O O . PHE A 1 86 ? -1.060 -4.067 11.864 1.00 81.12 86 PHE A O 1
ATOM 647 N N . THR A 1 87 ? -2.461 -4.690 10.232 1.00 77.69 87 THR A N 1
ATOM 648 C CA . THR A 1 87 ? -3.706 -4.529 11.013 1.00 77.69 87 THR A CA 1
ATOM 649 C C . THR A 1 87 ? -3.652 -5.163 12.424 1.00 77.69 87 THR A C 1
ATOM 651 O O . THR A 1 87 ? -3.929 -4.462 13.405 1.00 77.69 87 THR A O 1
ATOM 654 N N . PRO A 1 88 ? -3.237 -6.437 12.610 1.00 74.06 88 PRO A N 1
ATOM 655 C CA . PRO A 1 88 ? -3.177 -7.044 13.947 1.00 74.06 88 PRO A CA 1
ATOM 656 C C . PRO A 1 88 ? -2.053 -6.479 14.835 1.00 74.06 88 PRO A C 1
ATOM 658 O O . PRO A 1 88 ? -2.130 -6.571 16.064 1.00 74.06 88 PRO A O 1
ATOM 661 N N . LEU A 1 89 ? -1.011 -5.897 14.232 1.00 73.06 89 LEU A N 1
ATOM 662 C CA . LEU A 1 89 ? 0.097 -5.260 14.942 1.00 73.06 89 LEU A CA 1
ATOM 663 C C . LEU A 1 89 ? -0.319 -3.867 15.443 1.00 73.06 89 LEU A C 1
ATOM 665 O O . LEU A 1 89 ? -0.140 -3.557 16.623 1.00 73.06 89 LEU A O 1
ATOM 669 N N . PHE A 1 90 ? -0.952 -3.070 14.575 1.00 71.69 90 PHE A N 1
ATOM 670 C CA . PHE A 1 90 ? -1.444 -1.733 14.903 1.00 71.69 90 PHE A CA 1
ATOM 671 C C . PHE A 1 90 ? -2.524 -1.756 15.977 1.00 71.69 90 PHE A C 1
ATOM 673 O O . PHE A 1 90 ? -2.484 -0.916 16.868 1.00 71.69 90 PHE A O 1
ATOM 680 N N . HIS A 1 91 ? -3.423 -2.743 15.979 1.00 71.56 91 HIS A N 1
ATOM 681 C CA . HIS A 1 91 ? -4.444 -2.848 17.023 1.00 71.56 91 HIS A CA 1
ATOM 682 C C . HIS A 1 91 ? -3.829 -2.964 18.431 1.00 71.56 91 HIS A C 1
ATOM 684 O O . HIS A 1 91 ? -4.291 -2.335 19.380 1.00 71.56 91 HIS A O 1
ATOM 690 N N . LYS A 1 92 ? -2.739 -3.727 18.590 1.00 69.44 92 LYS A N 1
ATOM 691 C CA . LYS A 1 92 ? -2.063 -3.869 19.892 1.00 69.44 92 LYS A CA 1
ATOM 692 C C . LYS A 1 92 ? -1.299 -2.612 20.299 1.00 69.44 92 LYS A C 1
ATOM 694 O O . LYS A 1 92 ? -1.313 -2.259 21.477 1.00 69.44 92 LYS A O 1
ATOM 699 N N . VAL A 1 93 ? -0.629 -1.962 19.349 1.00 74.25 93 VAL A N 1
ATOM 700 C CA . VAL A 1 93 ? 0.133 -0.732 19.608 1.00 74.25 93 VAL A CA 1
ATOM 701 C C . VAL A 1 93 ? -0.817 0.427 19.905 1.00 74.25 93 VAL A C 1
ATOM 703 O O . VAL A 1 93 ? -0.657 1.074 20.932 1.00 74.25 93 VAL A O 1
ATOM 706 N N . SER A 1 94 ? -1.862 0.615 19.096 1.00 62.53 94 SER A N 1
ATOM 707 C CA . SER A 1 94 ? -2.881 1.653 19.280 1.00 62.53 94 SER A CA 1
ATOM 708 C C . SER A 1 94 ? -3.571 1.532 20.634 1.00 62.53 94 SER A C 1
ATOM 710 O O . SER A 1 94 ? -3.580 2.502 21.377 1.00 62.53 94 SER A O 1
ATOM 712 N N . VAL A 1 95 ? -4.030 0.342 21.040 1.00 70.69 95 VAL A N 1
ATOM 713 C CA . VAL A 1 95 ? -4.665 0.172 22.361 1.00 70.69 95 VAL A CA 1
ATOM 714 C C . VAL A 1 95 ? -3.695 0.480 23.509 1.00 70.69 95 VAL A C 1
ATOM 716 O O . VAL A 1 95 ? -4.115 0.991 24.546 1.00 70.69 95 VAL A O 1
ATOM 719 N N . LYS A 1 96 ? -2.396 0.196 23.349 1.00 71.25 96 LYS A N 1
ATOM 720 C CA . LYS A 1 96 ? -1.381 0.513 24.364 1.00 71.25 96 LYS A CA 1
ATOM 721 C C . LYS A 1 96 ? -1.124 2.018 24.453 1.00 71.25 96 LYS A C 1
ATOM 723 O O . LYS A 1 96 ? -1.093 2.556 25.555 1.00 71.25 96 LYS A O 1
ATOM 728 N N . THR A 1 97 ? -0.998 2.681 23.308 1.00 67.25 97 THR A N 1
ATOM 729 C CA . THR A 1 97 ? -0.799 4.130 23.207 1.00 67.25 97 THR A CA 1
ATOM 730 C C . THR A 1 97 ? -2.036 4.896 23.679 1.00 67.25 97 THR A C 1
ATOM 732 O O . THR A 1 97 ? -1.911 5.816 24.475 1.00 67.25 97 THR A O 1
ATOM 735 N N . THR A 1 98 ? -3.243 4.472 23.297 1.00 68.06 98 THR A N 1
ATOM 736 C CA . THR A 1 98 ? -4.504 5.070 23.761 1.00 68.06 98 THR A CA 1
ATOM 737 C C . THR A 1 98 ? -4.695 4.895 25.263 1.00 68.06 98 THR A C 1
ATOM 739 O O . THR A 1 98 ? -5.135 5.830 25.917 1.00 68.06 98 THR A O 1
ATOM 742 N N . LYS A 1 99 ? -4.333 3.741 25.843 1.00 66.81 99 LYS A N 1
ATOM 743 C CA . LYS A 1 99 ? -4.369 3.566 27.305 1.00 66.81 99 LYS A CA 1
ATOM 744 C C . LYS A 1 99 ? -3.404 4.499 28.030 1.00 66.81 99 LYS A C 1
ATOM 746 O O . LYS A 1 99 ? -3.774 5.004 29.078 1.00 66.81 99 LYS A O 1
ATOM 751 N N . TYR A 1 100 ? -2.211 4.709 27.477 1.00 69.31 100 TYR A N 1
ATOM 752 C CA . TYR A 1 100 ? -1.215 5.622 28.036 1.00 69.31 100 TYR A CA 1
ATOM 753 C C . TYR A 1 100 ? -1.700 7.082 27.990 1.00 69.31 100 TYR A C 1
ATOM 755 O O . TYR A 1 100 ? -1.699 7.768 29.007 1.00 69.31 100 TYR A O 1
ATOM 763 N N . ILE A 1 101 ? -2.234 7.516 26.845 1.00 66.88 101 ILE A N 1
ATOM 764 C CA . ILE A 1 101 ? -2.782 8.870 26.677 1.00 66.88 101 ILE A CA 1
ATOM 765 C C . ILE A 1 101 ? -4.023 9.072 27.562 1.00 66.88 101 ILE A C 1
ATOM 767 O O . ILE A 1 101 ? -4.123 10.070 28.263 1.00 66.88 101 ILE A O 1
ATOM 771 N N . MET A 1 102 ? -4.945 8.101 27.615 1.00 58.50 102 MET A N 1
ATOM 772 C CA . MET A 1 102 ? -6.115 8.184 28.500 1.00 58.50 102 MET A CA 1
ATOM 773 C C . MET A 1 102 ? -5.749 8.151 29.982 1.00 58.50 102 MET A C 1
ATOM 775 O O . MET A 1 102 ? -6.548 8.635 30.772 1.00 58.50 102 MET A O 1
ATOM 779 N N . SER A 1 103 ? -4.613 7.565 30.380 1.00 64.19 103 SER A N 1
ATOM 780 C CA . SER A 1 103 ? -4.174 7.622 31.778 1.00 64.19 103 SER A CA 1
ATOM 781 C C . SER A 1 103 ? -3.599 8.981 32.164 1.00 64.19 103 SER A C 1
ATOM 783 O O . SER A 1 103 ? -3.818 9.384 33.296 1.00 64.19 103 SER A O 1
ATOM 785 N N . GLU A 1 104 ? -2.944 9.695 31.245 1.00 60.03 104 GLU A N 1
ATOM 786 C CA . GLU A 1 104 ? -2.448 11.056 31.500 1.00 60.03 104 GLU A CA 1
ATOM 787 C C . GLU A 1 104 ? -3.598 12.077 31.493 1.00 60.03 104 GLU A C 1
ATOM 789 O O . GLU A 1 104 ? -3.720 12.876 32.410 1.00 60.03 104 GLU A O 1
ATOM 794 N N . THR A 1 105 ? -4.532 11.991 30.539 1.00 61.34 105 THR A N 1
ATOM 795 C CA . THR A 1 105 ? -5.671 12.932 30.453 1.00 61.34 105 THR A CA 1
ATOM 796 C C . THR A 1 105 ? -6.779 12.647 31.478 1.00 61.34 105 THR A C 1
ATOM 798 O O . THR A 1 105 ? -7.709 13.439 31.626 1.00 61.34 105 THR A O 1
ATOM 801 N N . LYS A 1 106 ? -6.740 11.504 32.184 1.00 58.06 106 LYS A N 1
ATOM 802 C CA . LYS A 1 106 ? -7.783 11.154 33.163 1.00 58.06 106 LYS A CA 1
ATOM 803 C C . LYS A 1 106 ? -7.803 12.121 34.339 1.00 58.06 106 LYS A C 1
ATOM 805 O O . LYS A 1 106 ? -8.891 12.424 34.812 1.00 58.06 106 LYS A O 1
ATOM 810 N N . GLU A 1 107 ? -6.624 12.546 34.788 1.00 61.12 107 GLU A N 1
ATOM 811 C CA . GLU A 1 107 ? -6.463 13.445 35.933 1.00 61.12 107 GLU A CA 1
ATOM 812 C C . GLU A 1 107 ? -6.998 14.843 35.585 1.00 61.12 107 GLU A C 1
ATOM 814 O O . GLU A 1 107 ? -7.858 15.353 36.307 1.00 61.12 107 GLU A O 1
ATOM 819 N N . ASP A 1 108 ? -6.662 15.355 34.395 1.00 64.06 108 ASP A N 1
ATOM 820 C CA . ASP A 1 108 ? -7.181 16.625 33.864 1.00 64.06 108 ASP A CA 1
ATOM 821 C C . ASP A 1 108 ? -8.713 16.623 33.694 1.00 64.06 108 ASP A C 1
ATOM 823 O O . ASP A 1 108 ? -9.393 17.606 33.987 1.00 64.06 108 ASP A O 1
ATOM 827 N N . LEU A 1 109 ? -9.293 15.506 33.235 1.00 63.22 109 LEU A N 1
ATOM 828 C CA . LEU A 1 109 ? -10.745 15.378 33.060 1.00 63.22 109 LEU A CA 1
ATOM 829 C C . LEU A 1 109 ? -11.496 15.376 34.396 1.00 63.22 109 LEU A C 1
ATOM 831 O O . LEU A 1 109 ? -12.611 15.896 34.456 1.00 63.22 109 LEU A O 1
ATOM 835 N N . THR A 1 110 ? -10.918 14.796 35.452 1.00 63.72 110 THR A N 1
ATOM 836 C CA . THR A 1 110 ? -11.503 14.838 36.802 1.00 63.72 110 THR A CA 1
ATOM 837 C C . THR A 1 110 ? -11.436 16.227 37.415 1.00 63.72 110 THR A C 1
ATOM 839 O O . THR A 1 110 ? -12.441 16.672 37.959 1.00 63.72 110 THR A O 1
ATOM 842 N N . GLU A 1 111 ? -10.325 16.950 37.262 1.00 67.12 111 GLU A N 1
ATOM 843 C CA . GLU A 1 111 ? -10.222 18.321 37.774 1.00 67.12 111 GLU A CA 1
ATOM 844 C C . GLU A 1 111 ? -11.197 19.268 37.067 1.00 67.12 111 GLU A C 1
ATOM 846 O O . GLU A 1 111 ? -11.896 20.039 37.721 1.00 67.12 111 GLU A O 1
ATOM 851 N N . ILE A 1 112 ? -11.330 19.169 35.741 1.00 65.69 112 ILE A N 1
ATOM 852 C CA . ILE A 1 112 ? -12.299 19.975 34.983 1.00 65.69 112 ILE A CA 1
ATOM 853 C C . ILE A 1 112 ? -13.741 19.599 35.357 1.00 65.69 112 ILE A C 1
ATOM 855 O O . ILE A 1 112 ? -14.597 20.481 35.454 1.00 65.69 112 ILE A O 1
ATOM 859 N N . ALA A 1 113 ? -14.030 18.312 35.581 1.00 62.75 113 ALA A N 1
ATOM 860 C CA . ALA A 1 113 ? -15.353 17.862 36.011 1.00 62.75 113 ALA A CA 1
ATOM 861 C C . ALA A 1 113 ? -15.708 18.394 37.408 1.00 62.75 113 ALA A C 1
ATOM 863 O O . ALA A 1 113 ? -16.807 18.923 37.576 1.00 62.75 113 ALA A O 1
ATOM 864 N N . ASP A 1 114 ? -14.781 18.338 38.364 1.00 68.38 114 ASP A N 1
ATOM 865 C CA . ASP A 1 114 ? -14.978 18.859 39.719 1.00 68.38 114 ASP A CA 1
ATOM 866 C C . ASP A 1 114 ? -15.111 20.390 39.714 1.00 68.38 114 ASP A C 1
ATOM 868 O O . ASP A 1 114 ? -16.040 20.929 40.313 1.00 68.38 114 ASP A O 1
ATOM 872 N N . MET A 1 115 ? -14.299 21.098 38.920 1.00 64.62 115 MET A N 1
ATOM 873 C CA . MET A 1 115 ? -14.453 22.545 38.713 1.00 64.62 115 MET A CA 1
ATOM 874 C C . MET A 1 115 ? -15.805 22.891 38.075 1.00 64.62 115 MET A C 1
ATOM 876 O O . MET A 1 115 ? -16.464 23.849 38.480 1.00 64.62 115 MET A O 1
ATOM 880 N N . SER A 1 116 ? -16.260 22.109 37.092 1.00 60.44 116 SER A N 1
ATOM 881 C CA . SER A 1 116 ? -17.563 22.322 36.454 1.00 60.44 116 SER A CA 1
ATOM 882 C C . SER A 1 116 ? -18.728 22.037 37.405 1.00 60.44 116 SER A C 1
ATOM 884 O O . SER A 1 116 ? -19.731 22.751 37.369 1.00 60.44 116 SER A O 1
ATOM 886 N N . ALA A 1 117 ? -18.588 21.049 38.293 1.00 65.25 117 ALA A N 1
ATOM 887 C CA . ALA A 1 117 ? -19.571 20.718 39.315 1.00 65.25 117 ALA A CA 1
ATOM 888 C C . ALA A 1 117 ? -19.629 21.788 40.414 1.00 65.25 117 ALA A C 1
ATOM 890 O O . ALA A 1 117 ? -20.728 22.142 40.843 1.00 65.25 117 ALA A O 1
ATOM 891 N N . ASP A 1 118 ? -18.494 22.362 40.811 1.00 67.38 118 ASP A N 1
ATOM 892 C CA . ASP A 1 118 ? -18.432 23.460 41.782 1.00 67.38 118 ASP A CA 1
ATOM 893 C C . ASP A 1 118 ? -19.016 24.765 41.226 1.00 67.38 118 ASP A C 1
ATOM 895 O O . ASP A 1 118 ? -19.714 25.487 41.939 1.00 67.38 118 ASP A O 1
ATOM 899 N N . ILE A 1 119 ? -18.816 25.049 39.935 1.00 68.19 119 ILE A N 1
ATOM 900 C CA . ILE A 1 119 ? -19.422 26.213 39.267 1.00 68.19 119 ILE A CA 1
ATOM 901 C C . ILE A 1 119 ? -20.927 25.997 39.041 1.00 68.19 119 ILE A C 1
ATOM 903 O O . ILE A 1 119 ? -21.726 26.923 39.213 1.00 68.19 119 ILE A O 1
ATOM 907 N N . ALA A 1 120 ? -21.342 24.783 38.669 1.00 68.94 120 ALA A N 1
ATOM 908 C CA . ALA A 1 120 ? -22.736 24.480 38.355 1.00 68.94 120 ALA A CA 1
ATOM 909 C C . ALA A 1 120 ? -23.605 24.275 39.606 1.00 68.94 120 ALA A C 1
ATOM 911 O O . ALA A 1 120 ? -24.765 24.679 39.598 1.00 68.94 120 ALA A O 1
ATOM 912 N N . SER A 1 121 ? -23.074 23.721 40.700 1.00 68.25 121 SER A N 1
ATOM 913 C CA . SER A 1 121 ? -23.808 23.476 41.954 1.00 68.25 121 SER A CA 1
ATOM 914 C C . SER A 1 121 ? -24.583 24.687 42.502 1.00 68.25 121 SER A C 1
ATOM 916 O O . SER A 1 121 ? -25.770 24.525 42.806 1.00 68.25 121 SER A O 1
ATOM 918 N N . PRO A 1 122 ? -24.012 25.907 42.602 1.00 68.25 122 PRO A N 1
ATOM 919 C CA . PRO A 1 122 ? -24.737 27.088 43.083 1.00 68.25 122 PRO A CA 1
ATOM 920 C C . PRO A 1 122 ? -25.789 27.608 42.089 1.00 68.25 122 PRO A C 1
ATOM 922 O O . PRO A 1 122 ? -26.790 28.205 42.492 1.00 68.25 122 PRO A O 1
ATOM 925 N N . ILE A 1 123 ? -25.594 27.381 40.788 1.00 65.62 123 ILE A N 1
ATOM 926 C CA . ILE A 1 123 ? -26.543 27.777 39.735 1.00 65.62 123 ILE A CA 1
ATOM 927 C C . ILE A 1 123 ? -27.715 26.786 39.682 1.00 65.62 123 ILE A C 1
ATOM 929 O O . ILE A 1 123 ? -28.879 27.190 39.604 1.00 65.62 123 ILE A O 1
ATOM 933 N N . ILE A 1 124 ? -27.420 25.490 39.799 1.00 65.62 124 ILE A N 1
ATOM 934 C CA . ILE A 1 124 ? -28.399 24.402 39.842 1.00 65.62 124 ILE A CA 1
ATOM 935 C C . ILE A 1 124 ? -29.241 24.503 41.115 1.00 65.62 124 ILE A C 1
ATOM 937 O O . ILE A 1 124 ? -30.452 24.382 41.040 1.00 65.62 124 ILE A O 1
ATOM 941 N N . THR A 1 125 ? -28.669 24.802 42.283 1.00 68.38 125 THR A N 1
ATOM 942 C CA . THR A 1 125 ? -29.475 24.957 43.515 1.00 68.38 125 THR A CA 1
ATOM 943 C C . THR A 1 125 ? -30.425 26.153 43.466 1.00 68.38 125 THR A C 1
ATOM 945 O O . THR A 1 125 ? -31.553 26.041 43.945 1.00 68.38 125 THR A O 1
ATOM 948 N N . LYS A 1 126 ? -30.032 27.273 42.844 1.00 67.19 126 LYS A N 1
ATOM 949 C CA . LYS A 1 126 ? -30.933 28.421 42.636 1.00 67.19 126 LYS A CA 1
ATOM 950 C C . LYS A 1 126 ? -32.063 28.110 41.656 1.00 67.19 126 LYS A C 1
ATOM 952 O O . LYS A 1 126 ? -33.211 28.459 41.915 1.00 67.19 126 LYS A O 1
ATOM 957 N N . THR A 1 127 ? -31.751 27.437 40.553 1.00 64.12 127 THR A N 1
ATOM 958 C CA . THR A 1 127 ? -32.750 27.062 39.542 1.00 64.12 127 THR A CA 1
ATOM 959 C C . THR A 1 127 ? -33.657 25.939 40.031 1.00 64.12 127 THR A C 1
ATOM 961 O O . THR A 1 127 ? -34.866 26.061 39.910 1.00 64.12 127 THR A O 1
ATOM 964 N N . VAL A 1 128 ? -33.132 24.908 40.693 1.00 69.00 128 VAL A N 1
ATOM 965 C CA . VAL A 1 128 ? -33.928 23.851 41.341 1.00 69.00 128 VAL A CA 1
ATOM 966 C C . VAL A 1 128 ? -34.798 24.420 42.459 1.00 69.00 128 VAL A C 1
ATOM 968 O O . VAL A 1 128 ? -35.927 23.974 42.612 1.00 69.00 128 VAL A O 1
ATOM 971 N N . GLY A 1 129 ? -34.330 25.421 43.211 1.00 64.69 129 GLY A N 1
ATOM 972 C CA . GLY A 1 129 ? -35.151 26.129 44.198 1.00 64.69 129 GLY A CA 1
ATOM 973 C C . GLY A 1 129 ? -36.357 26.835 43.570 1.00 64.69 129 GLY A C 1
ATOM 974 O O . GLY A 1 129 ? -37.465 26.699 44.077 1.00 64.69 129 GLY A O 1
ATOM 975 N N . ALA A 1 130 ? -36.159 27.516 42.439 1.00 59.97 130 ALA A N 1
ATOM 976 C CA . ALA A 1 130 ? -37.242 28.162 41.694 1.00 59.97 130 ALA A CA 1
ATOM 977 C C . ALA A 1 130 ? -38.185 27.145 41.016 1.00 59.97 130 ALA A C 1
ATOM 979 O O . ALA A 1 130 ? -39.401 27.287 41.075 1.00 59.97 130 ALA A O 1
ATOM 980 N N . VAL A 1 131 ? -37.634 26.071 40.448 1.00 62.06 131 VAL A N 1
ATOM 981 C CA . VAL A 1 131 ? -38.381 24.987 39.787 1.00 62.06 131 VAL A CA 1
ATOM 982 C C . VAL A 1 131 ? -39.162 24.143 40.803 1.00 62.06 131 VAL A C 1
ATOM 984 O O . VAL A 1 131 ? -40.250 23.662 40.511 1.00 62.06 131 VAL A O 1
ATOM 987 N N . LYS A 1 132 ? -38.661 23.974 42.031 1.00 58.81 132 LYS A N 1
ATOM 988 C CA . LYS A 1 132 ? -39.346 23.202 43.080 1.00 58.81 132 LYS A CA 1
ATOM 989 C C . LYS A 1 132 ? -40.681 23.824 43.485 1.00 58.81 132 LYS A C 1
ATOM 991 O O . LYS A 1 132 ? -41.595 23.081 43.828 1.00 58.81 132 LYS A O 1
ATOM 996 N N . GLU A 1 133 ? -40.800 25.146 43.429 1.00 55.66 133 GLU A N 1
ATOM 997 C CA . GLU A 1 133 ? -42.076 25.826 43.674 1.00 55.66 133 GLU A CA 1
ATOM 998 C C . GLU A 1 133 ? -43.015 25.742 42.457 1.00 55.66 133 GLU A C 1
ATOM 1000 O O . GLU A 1 133 ? -44.227 25.722 42.625 1.00 55.66 133 GLU A O 1
ATOM 1005 N N . GLU A 1 134 ? -42.477 25.586 41.243 1.00 57.16 134 GLU A N 1
ATOM 1006 C CA . GLU A 1 134 ? -43.259 25.465 40.002 1.00 57.16 134 GLU A CA 1
ATOM 1007 C C . GLU A 1 134 ? -43.769 24.031 39.720 1.00 57.16 134 GLU A C 1
ATOM 1009 O O . GLU A 1 134 ? -44.743 23.839 38.995 1.00 57.16 134 GLU A O 1
ATOM 1014 N N . PHE A 1 135 ? -43.137 23.000 40.296 1.00 55.16 135 PHE A N 1
ATOM 1015 C CA . PHE A 1 135 ? -43.472 21.581 40.062 1.00 55.16 135 PHE A CA 1
A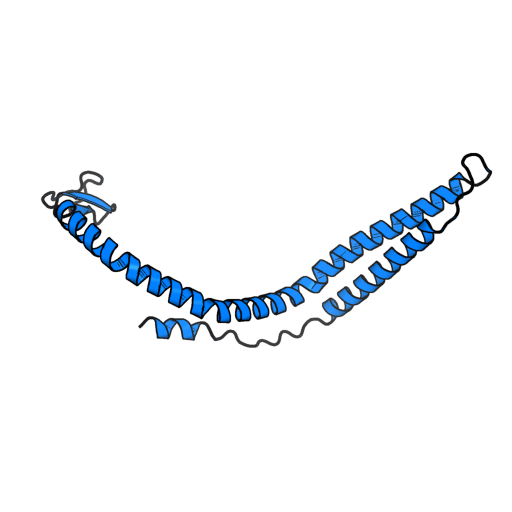TOM 1016 C C . PHE A 1 135 ? -44.176 20.882 41.233 1.00 55.16 135 PHE A C 1
ATOM 1018 O O . PHE A 1 135 ? -44.399 19.668 41.172 1.00 55.16 135 PHE A O 1
ATOM 1025 N N . ARG A 1 136 ? -44.538 21.623 42.286 1.00 54.38 136 ARG A N 1
ATOM 1026 C CA . ARG A 1 136 ? -45.087 21.069 43.533 1.00 54.38 136 ARG A CA 1
ATOM 1027 C C . ARG A 1 136 ? -46.448 20.370 43.414 1.00 54.38 136 ARG A C 1
ATOM 1029 O O . ARG A 1 136 ? -46.746 19.588 44.300 1.00 54.38 136 ARG A O 1
ATOM 1036 N N . ASP A 1 137 ? -47.177 20.540 42.310 1.00 56.41 137 ASP A N 1
ATOM 1037 C CA . ASP A 1 137 ? -48.525 19.964 42.120 1.00 56.41 137 ASP A CA 1
ATOM 1038 C C . ASP A 1 137 ? -48.617 18.857 41.056 1.00 56.41 137 ASP A C 1
ATOM 1040 O O . ASP A 1 137 ? -49.705 18.508 40.590 1.00 56.41 137 ASP A O 1
ATOM 1044 N N . THR A 1 138 ? -47.491 18.268 40.633 1.00 60.31 138 THR A N 1
ATOM 1045 C CA . THR A 1 138 ? -47.520 17.303 39.520 1.00 60.31 138 THR A CA 1
ATOM 1046 C C . THR A 1 138 ? -46.967 15.930 39.869 1.00 60.31 138 THR A C 1
ATOM 1048 O O . THR A 1 138 ? -45.769 15.747 40.085 1.00 60.31 138 THR A O 1
ATOM 1051 N N . LYS A 1 139 ? -47.855 14.931 39.859 1.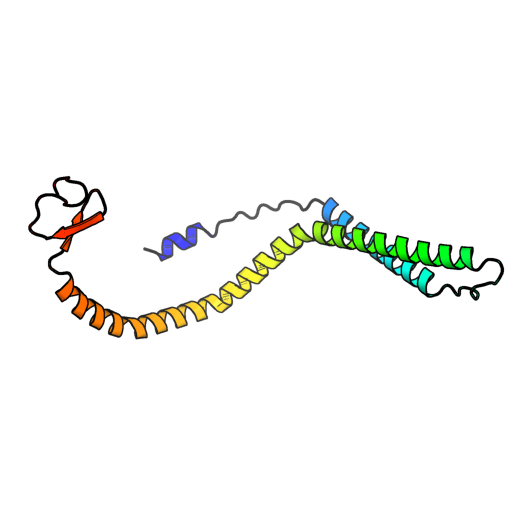00 73.50 139 LYS A N 1
ATOM 1052 C CA . LYS A 1 139 ? -47.513 13.509 39.942 1.00 73.50 139 LYS A CA 1
ATOM 1053 C C . LYS A 1 139 ? -47.404 12.917 38.538 1.00 73.50 139 LYS A C 1
ATOM 1055 O O . LYS A 1 139 ? -48.076 13.343 37.608 1.00 73.50 139 LYS A O 1
ATOM 1060 N N . TYR A 1 140 ? -46.569 11.902 38.362 1.00 77.19 140 TYR A N 1
ATOM 1061 C CA . TYR A 1 140 ? -46.431 11.223 37.072 1.00 77.19 140 TYR A CA 1
ATOM 1062 C C . TYR A 1 140 ? -47.180 9.895 37.075 1.00 77.19 140 TYR A C 1
ATOM 1064 O O . TYR A 1 140 ? -47.224 9.181 38.079 1.00 77.19 140 TYR A O 1
ATOM 1072 N N . CYS A 1 141 ? -47.761 9.551 35.931 1.00 79.88 141 CYS A N 1
ATOM 1073 C CA . CYS A 1 141 ? -48.459 8.297 35.732 1.00 79.88 141 CYS A CA 1
ATOM 1074 C C . CYS A 1 141 ? -47.510 7.105 35.895 1.00 79.88 141 CYS A C 1
ATOM 1076 O O . CYS A 1 141 ? -46.565 6.968 35.117 1.00 79.88 141 CYS A O 1
ATOM 1078 N N . LYS A 1 142 ? -47.813 6.164 36.796 1.00 79.88 142 LYS A N 1
ATOM 1079 C CA . LYS A 1 142 ? -47.010 4.937 36.990 1.00 79.88 142 LYS A CA 1
ATOM 1080 C C . LYS A 1 142 ? -47.021 3.999 35.777 1.00 79.88 142 LYS A C 1
ATOM 1082 O O . LYS A 1 142 ? -46.195 3.098 35.694 1.00 79.88 142 LYS A O 1
ATOM 1087 N N . HIS A 1 143 ? -47.975 4.177 34.862 1.00 78.19 143 HIS A N 1
ATOM 1088 C CA . HIS A 1 143 ? -48.178 3.285 33.720 1.00 78.19 143 HIS A CA 1
ATOM 1089 C C . HIS A 1 143 ? -47.664 3.839 32.390 1.00 78.19 143 HIS A C 1
ATOM 1091 O O . HIS A 1 143 ? -47.163 3.063 31.585 1.00 78.19 143 HIS A O 1
ATOM 1097 N N . CYS A 1 144 ? -47.807 5.143 32.139 1.00 79.12 144 CYS A N 1
ATOM 1098 C CA . CYS A 1 144 ? -47.410 5.757 30.865 1.00 79.12 144 CYS A CA 1
ATOM 1099 C C . CYS A 1 144 ? -46.407 6.907 31.010 1.00 79.12 144 CYS A C 1
ATOM 1101 O O . CYS A 1 144 ? -45.938 7.420 30.002 1.00 79.12 144 CYS A O 1
ATOM 1103 N N . GLY A 1 145 ? -46.089 7.336 32.235 1.00 77.94 145 GLY A N 1
ATOM 1104 C CA . GLY A 1 145 ? -45.177 8.454 32.485 1.00 77.94 145 GLY A CA 1
ATOM 1105 C C . GLY A 1 145 ? -45.755 9.848 32.216 1.00 77.94 145 GLY A C 1
ATOM 1106 O O . GLY A 1 145 ? -45.037 10.827 32.384 1.00 77.94 145 GLY A O 1
ATOM 1107 N N . ALA A 1 146 ? -47.032 9.972 31.831 1.00 76.81 146 ALA A N 1
ATOM 1108 C CA . ALA A 1 146 ? -47.676 11.269 31.608 1.00 76.81 146 ALA A CA 1
ATOM 1109 C C . ALA A 1 146 ? -47.799 12.095 32.901 1.00 76.81 146 ALA A C 1
ATOM 1111 O O . ALA A 1 146 ? -47.991 11.532 33.981 1.00 76.81 146 ALA A O 1
ATOM 1112 N N . LYS A 1 147 ? -47.718 13.426 32.785 1.00 79.31 147 LYS A N 1
ATOM 1113 C CA . LYS A 1 147 ? -47.920 14.371 33.895 1.00 79.31 147 LYS A CA 1
ATOM 1114 C C . LYS A 1 147 ? -49.405 14.391 34.280 1.00 79.31 147 LYS A C 1
ATOM 1116 O O . LYS A 1 147 ? -50.259 14.507 33.407 1.00 79.31 147 LYS A O 1
ATOM 1121 N N . ILE A 1 148 ? -49.708 14.235 35.563 1.00 77.19 148 ILE A N 1
ATOM 1122 C CA . ILE A 1 148 ? -51.061 14.206 36.125 1.00 77.19 148 ILE A CA 1
ATOM 1123 C C . ILE A 1 148 ? -51.085 15.152 37.333 1.00 77.19 148 ILE A C 1
ATOM 1125 O O . ILE A 1 148 ? -50.135 15.182 38.115 1.00 77.19 148 ILE A O 1
ATOM 1129 N N . ASP A 1 149 ? -52.163 15.906 37.516 1.00 76.19 149 ASP A N 1
ATOM 1130 C CA . ASP A 1 149 ? -52.349 16.736 38.713 1.00 76.19 149 ASP A CA 1
ATOM 1131 C C . ASP A 1 149 ? -52.426 15.884 39.988 1.00 76.19 149 ASP A C 1
ATOM 1133 O O . ASP A 1 149 ? -53.013 14.793 39.971 1.00 76.19 149 ASP A O 1
ATOM 1137 N N . GLU A 1 150 ? -51.862 16.356 41.106 1.00 71.50 150 GLU A N 1
ATOM 1138 C CA . GLU A 1 150 ? -51.827 15.600 42.371 1.00 71.50 150 GLU A CA 1
ATOM 1139 C C . GLU A 1 150 ? -53.209 15.093 42.829 1.00 71.50 150 GLU A C 1
ATOM 1141 O O . GLU A 1 150 ? -53.312 13.962 43.319 1.00 71.50 150 GLU A O 1
ATOM 1146 N N . ASP A 1 151 ? -54.289 15.816 42.535 1.00 70.69 151 ASP A N 1
ATOM 1147 C CA . ASP A 1 151 ? -55.657 15.449 42.929 1.00 70.69 151 ASP A CA 1
ATOM 1148 C C . ASP A 1 151 ? -56.352 14.437 41.995 1.00 70.69 151 ASP A C 1
ATOM 1150 O O . ASP A 1 151 ? -57.379 13.837 42.340 1.00 70.69 151 ASP A O 1
ATOM 1154 N N . SER A 1 152 ? -55.794 14.168 40.811 1.00 70.06 152 SER A N 1
ATOM 1155 C CA . SER A 1 152 ? -56.456 13.338 39.794 1.00 70.06 152 SER A CA 1
ATOM 1156 C C . SER A 1 152 ? -56.280 11.838 40.058 1.00 70.06 152 SER A C 1
ATOM 1158 O O . SER A 1 152 ? -55.195 11.280 39.908 1.00 70.06 152 SER A O 1
ATOM 1160 N N . LYS A 1 153 ? -57.349 11.130 40.447 1.00 79.25 153 LYS A N 1
ATOM 1161 C CA . LYS A 1 153 ? -57.321 9.672 40.739 1.00 79.25 153 LYS A CA 1
ATOM 1162 C C . LYS A 1 153 ? -57.078 8.788 39.506 1.00 79.25 153 LYS A C 1
ATOM 1164 O O . LYS A 1 153 ? -56.754 7.609 39.650 1.00 79.25 153 LYS A O 1
ATOM 1169 N N . TYR A 1 154 ? -57.234 9.346 38.309 1.00 79.19 154 TYR A N 1
ATOM 1170 C CA . TYR A 1 154 ? -57.101 8.650 37.032 1.00 79.19 154 TYR A CA 1
ATOM 1171 C C . TYR A 1 154 ? -56.211 9.457 36.088 1.00 79.19 154 TYR A C 1
ATOM 1173 O O . TYR A 1 154 ? -56.214 10.683 36.123 1.00 79.19 154 TYR A O 1
ATOM 1181 N N . CYS A 1 155 ? -55.442 8.764 35.252 1.00 84.12 155 CYS A N 1
ATOM 1182 C CA . CYS A 1 155 ? -54.629 9.400 34.221 1.00 84.12 155 CYS A CA 1
ATOM 1183 C C . CYS A 1 155 ? -55.503 9.870 33.053 1.00 84.12 155 CYS A C 1
ATOM 1185 O O . CYS A 1 155 ? -56.234 9.059 32.489 1.00 84.12 155 CYS A O 1
ATOM 1187 N N . SER A 1 156 ? -55.374 11.138 32.660 1.00 78.88 156 SER A N 1
ATOM 1188 C CA . SER A 1 156 ? -56.035 11.724 31.485 1.00 78.88 156 SER A CA 1
ATOM 1189 C C . SER A 1 156 ? -55.602 11.076 30.167 1.00 78.88 156 SER A C 1
ATOM 1191 O O . SER A 1 156 ? -56.425 10.889 29.281 1.00 78.88 156 SER A O 1
ATOM 1193 N N . GLU A 1 157 ? -54.335 10.674 30.062 1.00 80.88 157 GLU A N 1
ATOM 1194 C CA . GLU A 1 157 ? -53.766 10.123 28.824 1.00 80.88 157 GLU A CA 1
ATOM 1195 C C . GLU A 1 157 ? -54.059 8.630 28.629 1.00 80.88 157 GLU A C 1
ATOM 1197 O O . GLU A 1 157 ? -54.345 8.179 27.525 1.00 80.88 157 GLU A O 1
ATOM 1202 N N . CYS A 1 158 ? -53.976 7.825 29.696 1.00 83.62 158 CYS A N 1
ATOM 1203 C CA . CYS A 1 158 ? -54.105 6.364 29.586 1.00 83.62 158 CYS A CA 1
ATOM 1204 C C . CYS A 1 158 ? -55.335 5.774 30.287 1.00 83.62 158 CYS A C 1
ATOM 1206 O O . CYS A 1 158 ? -55.531 4.559 30.246 1.00 83.62 158 CYS A O 1
ATOM 1208 N N . GLY A 1 159 ? -56.129 6.591 30.987 1.00 79.75 159 GLY A N 1
ATOM 1209 C CA . GLY A 1 159 ? -57.352 6.173 31.684 1.00 79.75 159 GLY A CA 1
ATOM 1210 C C . GLY A 1 159 ? -57.143 5.267 32.905 1.00 79.75 159 GLY A C 1
ATOM 1211 O O . GLY A 1 159 ? -58.110 4.890 33.565 1.00 79.75 159 GLY A O 1
ATOM 1212 N N . LYS A 1 160 ? -55.899 4.896 33.241 1.00 81.00 160 LYS A N 1
ATOM 1213 C CA . LYS A 1 160 ? -55.595 4.006 34.374 1.00 81.00 160 LYS A CA 1
ATOM 1214 C C . LYS A 1 160 ? -55.560 4.769 35.702 1.00 81.00 160 LYS A C 1
ATOM 1216 O O . LYS A 1 160 ? -55.078 5.904 35.766 1.00 81.00 160 LYS A O 1
ATOM 1221 N N . ARG A 1 161 ? -56.039 4.119 36.768 1.00 80.75 161 ARG A N 1
ATOM 1222 C CA . ARG A 1 161 ? -56.020 4.631 38.150 1.00 80.75 161 ARG A CA 1
ATOM 1223 C C . ARG A 1 161 ? -54.581 4.775 38.664 1.00 80.75 161 ARG A C 1
ATOM 1225 O O . ARG A 1 161 ? -53.761 3.905 38.380 1.00 80.75 161 ARG A O 1
ATOM 1232 N N . GLN A 1 162 ? -54.300 5.857 39.394 1.00 71.38 162 GLN A N 1
ATOM 1233 C CA . GLN A 1 162 ? -52.966 6.202 39.921 1.00 71.38 162 GLN A CA 1
ATOM 1234 C C . GLN A 1 162 ? -52.816 5.983 41.425 1.00 71.38 162 GLN A C 1
ATOM 1236 O O . GLN A 1 162 ? -53.826 6.182 42.137 1.00 71.38 162 GLN A O 1
#

Sequence (162 aa):
MLYSSYKSGVGMENKKTKMPKVFLILGLVSLILLAVGVSLIIIGAIQKVPEMGETGWFEAETTKSNFIFGGSVCLGFGLVLLISSFTPLFHKVSVKTTKYIMSETKEDLTEIADMSADIASPIITKTVGAVKEEFRDTKYCKHCGAKIDEDSKYCSECGKRQ

Foldseek 3Di:
DVVVVVVVVPDDDPPPPPDDCVLVVLLVVLVVLLVQLVVLLVVLVPQDADDPPDPCNVVSPVSSVCSNVVSVVSNVVSVVSNVVSCVVVCVVVVVVVVVVVCVVCVVVVVVVVVVVCVVVVVVCVVVCVVVCVVCVQWDADPPPRDTDGNPDQADPVPRHGD

Radius of gyration: 34.83 Å; chains: 1; bounding box: 73×45×83 Å

Secondary structure (DSSP, 8-state):
-GGGGTGGG-----------HHHHHHHHHHHHHHHHHHHHHHHHHHPPPPPTTSTTHHHHHHHHHHHHHHHHHHHHHHHHHHHHHHHHHHHHHHHHHHHHHHHHHHHHHHHHHHHHHHHHHHHHHHHHHHHHHHSTTEEEPTTT--EEETT-SB-TTT--B-

pLDDT: mean 74.0, std 15.34, range [38.84, 94.56]